Protein AF-A0A9X2K2L5-F1 (afdb_monomer_lite)

Radius of gyration: 30.01 Å; chains: 1; bounding box: 56×46×74 Å

Organism: NCBI:txid1188745

Secondary structure (DSSP, 8-state):
-PPPPPHHHHHHHHHHHHHHHHHTGGG---SSHHHHHHHHHHHIIIIITTT--BGGGTTB-HHHHHHHHHHHHHHHHHHHHHHHH--TTS--S---S------SSSSSSSSSS---

pLDDT: mean 75.88, std 19.99, range [36.41, 96.31]

Structure (mmCIF, N/CA/C/O backbone):
data_AF-A0A9X2K2L5-F1
#
_entry.id   AF-A0A9X2K2L5-F1
#
loop_
_atom_site.group_PDB
_atom_site.id
_atom_site.type_symbol
_atom_site.label_atom_id
_atom_site.label_alt_id
_atom_site.label_comp_id
_atom_site.label_asym_id
_atom_site.label_entity_id
_atom_site.label_seq_id
_atom_site.pdbx_PDB_ins_code
_atom_site.Cartn_x
_atom_site.Cartn_y
_atom_site.Cartn_z
_atom_site.occupancy
_atom_site.B_iso_or_equiv
_atom_site.auth_seq_id
_atom_site.auth_comp_id
_atom_site.auth_asym_id
_atom_site.auth_atom_id
_atom_site.pdbx_PDB_model_num
ATOM 1 N N . MET A 1 1 ? 10.404 -22.341 17.225 1.00 43.12 1 MET A N 1
ATOM 2 C CA . MET A 1 1 ? 11.281 -21.163 17.044 1.00 43.12 1 MET A CA 1
ATOM 3 C C . MET A 1 1 ? 11.468 -20.994 15.537 1.00 43.12 1 MET A C 1
ATOM 5 O O . MET A 1 1 ? 11.968 -21.919 14.912 1.00 43.12 1 MET A O 1
ATOM 9 N N . GLY A 1 2 ? 10.882 -19.957 14.927 1.00 58.00 2 GLY A N 1
ATOM 10 C CA . GLY A 1 2 ? 10.808 -19.807 13.462 1.00 58.00 2 GLY A CA 1
ATOM 11 C C . GLY A 1 2 ? 12.147 -19.399 12.839 1.00 58.00 2 GLY A C 1
ATOM 12 O O . GLY A 1 2 ? 12.949 -18.743 13.495 1.00 58.00 2 GLY A O 1
ATOM 13 N N . ARG A 1 3 ? 12.393 -19.808 11.587 1.00 64.25 3 ARG A N 1
ATOM 14 C CA . ARG A 1 3 ? 13.606 -19.480 10.819 1.00 64.25 3 ARG A CA 1
ATOM 15 C C . ARG A 1 3 ? 13.748 -17.952 10.727 1.00 64.25 3 ARG A C 1
ATOM 17 O O . ARG A 1 3 ? 12.800 -17.281 10.328 1.00 64.25 3 ARG A O 1
ATOM 24 N N . VAL A 1 4 ? 14.909 -17.425 11.117 1.00 72.69 4 VAL A N 1
ATOM 25 C CA . VAL A 1 4 ? 15.228 -15.992 11.028 1.00 72.69 4 VAL A CA 1
ATOM 26 C C . VAL A 1 4 ? 15.160 -15.590 9.553 1.00 72.69 4 VAL A C 1
ATOM 28 O O . VAL A 1 4 ? 15.827 -16.211 8.722 1.00 72.69 4 VAL A O 1
ATOM 31 N N . SER A 1 5 ? 14.299 -14.627 9.214 1.00 68.75 5 SER A N 1
ATOM 32 C CA . SER A 1 5 ? 14.218 -14.097 7.849 1.00 68.75 5 SER A CA 1
ATOM 33 C C . SER A 1 5 ? 15.495 -13.332 7.513 1.00 68.75 5 SER A C 1
ATOM 35 O O . SER A 1 5 ? 16.240 -12.924 8.408 1.00 68.75 5 SER A O 1
ATOM 37 N N . CYS A 1 6 ? 15.777 -13.121 6.227 1.00 78.88 6 CYS A N 1
ATOM 38 C CA . CYS A 1 6 ? 16.943 -12.322 5.875 1.00 78.88 6 CYS A CA 1
ATOM 39 C C . CYS A 1 6 ? 16.730 -10.856 6.303 1.00 78.88 6 CYS A C 1
ATOM 41 O O . CYS A 1 6 ? 15.594 -10.392 6.438 1.00 78.88 6 CYS A O 1
ATOM 43 N N . ALA A 1 7 ? 17.820 -10.115 6.529 1.00 78.69 7 ALA A N 1
ATOM 44 C CA . ALA A 1 7 ? 17.751 -8.718 6.973 1.00 78.69 7 ALA A CA 1
ATOM 45 C C . ALA A 1 7 ? 16.950 -7.828 6.002 1.00 78.69 7 ALA A C 1
ATOM 47 O O . ALA A 1 7 ? 16.317 -6.863 6.423 1.00 78.69 7 ALA A O 1
ATOM 48 N N . LEU A 1 8 ? 16.934 -8.191 4.715 1.00 76.75 8 LEU A N 1
ATOM 49 C CA . LEU A 1 8 ? 16.166 -7.501 3.683 1.00 76.75 8 LEU A CA 1
ATOM 50 C C . LEU A 1 8 ? 14.650 -7.649 3.888 1.00 76.75 8 LEU A C 1
ATOM 52 O O . LEU A 1 8 ? 13.930 -6.658 3.785 1.00 76.75 8 LEU A O 1
ATOM 56 N N . ASP A 1 9 ? 14.174 -8.847 4.244 1.00 84.38 9 ASP A N 1
ATOM 57 C CA . ASP A 1 9 ? 12.754 -9.085 4.539 1.00 84.38 9 ASP A CA 1
ATOM 58 C C . ASP A 1 9 ? 12.304 -8.280 5.765 1.00 84.38 9 ASP A C 1
ATOM 60 O O . ASP A 1 9 ? 11.214 -7.704 5.775 1.00 84.38 9 ASP A O 1
ATOM 64 N N . ASN A 1 10 ? 13.160 -8.203 6.793 1.00 85.94 10 ASN A N 1
ATOM 65 C CA . ASN A 1 10 ? 12.861 -7.429 7.997 1.00 85.94 10 ASN A CA 1
ATOM 66 C C . ASN A 1 10 ? 12.788 -5.930 7.689 1.00 85.94 10 ASN A C 1
ATOM 68 O O . ASN A 1 10 ? 11.807 -5.285 8.047 1.00 85.94 10 ASN A O 1
ATOM 72 N N . ALA A 1 11 ? 13.769 -5.392 6.956 1.00 87.12 11 ALA A N 1
ATOM 73 C CA . ALA A 1 11 ? 13.788 -3.981 6.578 1.00 87.12 11 ALA A CA 1
ATOM 74 C C . ALA A 1 11 ? 12.546 -3.583 5.756 1.00 87.12 11 ALA A C 1
ATOM 76 O O . ALA A 1 11 ? 11.950 -2.530 5.993 1.00 87.12 11 ALA A O 1
ATOM 77 N N . ALA A 1 12 ? 12.106 -4.441 4.828 1.00 85.12 12 ALA A N 1
ATOM 78 C CA . ALA A 1 12 ? 10.887 -4.215 4.052 1.00 85.12 12 ALA A CA 1
ATOM 79 C C . ALA A 1 12 ? 9.628 -4.202 4.942 1.00 85.12 12 ALA A C 1
ATOM 81 O O . ALA A 1 12 ? 8.783 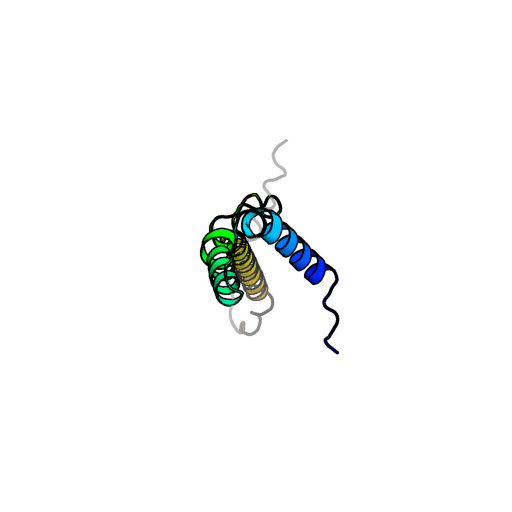-3.308 4.820 1.00 85.12 12 ALA A O 1
ATOM 82 N N . ALA A 1 13 ? 9.519 -5.148 5.880 1.00 88.44 13 ALA A N 1
ATOM 83 C CA . ALA A 1 13 ? 8.414 -5.202 6.834 1.00 88.44 13 ALA A CA 1
ATOM 84 C C . ALA A 1 13 ? 8.392 -3.988 7.785 1.00 88.44 13 ALA A C 1
ATOM 86 O O . ALA A 1 13 ? 7.325 -3.434 8.071 1.00 88.44 13 ALA A O 1
ATOM 87 N N . GLU A 1 14 ? 9.555 -3.534 8.251 1.00 91.62 14 GLU A N 1
ATOM 88 C CA . GLU A 1 14 ? 9.691 -2.358 9.116 1.00 91.62 14 GLU A CA 1
ATOM 89 C C . GLU A 1 14 ? 9.303 -1.061 8.396 1.00 91.62 14 GLU A C 1
ATOM 91 O O . GLU A 1 14 ? 8.576 -0.229 8.958 1.00 91.62 14 GLU A O 1
ATOM 96 N N . ALA A 1 15 ? 9.714 -0.911 7.134 1.00 89.69 15 ALA A N 1
ATOM 97 C CA . ALA A 1 15 ? 9.332 0.219 6.292 1.00 89.69 15 ALA A CA 1
ATOM 98 C C . ALA A 1 15 ? 7.811 0.264 6.058 1.00 89.69 15 ALA A C 1
ATOM 100 O O . ALA A 1 15 ? 7.181 1.323 6.190 1.00 89.69 15 ALA A O 1
ATOM 101 N N . PHE A 1 16 ? 7.198 -0.893 5.783 1.00 90.88 16 PHE A N 1
ATOM 102 C CA . PHE A 1 16 ? 5.746 -1.017 5.665 1.00 90.88 16 PHE A CA 1
ATOM 103 C C . PHE A 1 16 ? 5.031 -0.618 6.963 1.00 90.88 16 PHE A C 1
ATOM 105 O O . PHE A 1 16 ? 4.121 0.211 6.940 1.00 90.88 16 PHE A O 1
ATOM 112 N N . ASN A 1 17 ? 5.454 -1.157 8.109 1.00 93.06 17 ASN A N 1
ATOM 113 C CA . ASN A 1 17 ? 4.797 -0.891 9.389 1.00 93.06 17 ASN A CA 1
ATOM 114 C C . ASN A 1 17 ? 4.896 0.588 9.796 1.00 93.06 17 ASN A C 1
ATOM 116 O O . ASN A 1 17 ? 3.937 1.160 10.314 1.00 93.06 17 ASN A O 1
ATOM 120 N N . SER A 1 18 ? 6.042 1.219 9.535 1.00 94.12 18 SER A N 1
ATOM 121 C CA . SER A 1 18 ? 6.237 2.655 9.767 1.00 94.12 18 SER A CA 1
ATOM 122 C C . SER A 1 18 ? 5.264 3.486 8.929 1.00 94.12 18 SER A C 1
ATOM 124 O O . SER A 1 18 ? 4.581 4.367 9.450 1.00 94.12 18 SER A O 1
ATOM 126 N N . THR A 1 19 ? 5.122 3.134 7.651 1.00 93.19 19 THR A N 1
ATOM 127 C CA . THR A 1 19 ? 4.174 3.770 6.730 1.00 93.19 19 THR A CA 1
ATOM 128 C C . THR A 1 19 ? 2.725 3.617 7.196 1.00 93.19 19 THR A C 1
ATOM 130 O O . THR A 1 19 ? 2.006 4.607 7.326 1.00 93.19 19 THR A O 1
ATOM 133 N N . LEU A 1 20 ? 2.298 2.383 7.483 1.00 94.81 20 LEU A N 1
ATOM 134 C CA . LEU A 1 20 ? 0.939 2.068 7.927 1.00 94.81 20 LEU A CA 1
ATOM 135 C C . LEU A 1 20 ? 0.555 2.888 9.165 1.00 94.81 20 LEU A C 1
ATOM 137 O O . LEU A 1 20 ? -0.567 3.389 9.273 1.00 94.81 20 LEU A O 1
ATOM 141 N N . LYS A 1 21 ? 1.495 3.042 10.101 1.00 94.00 21 LYS A N 1
ATOM 142 C CA . LYS A 1 21 ? 1.268 3.813 11.321 1.00 94.00 21 LYS A CA 1
ATOM 143 C C . LYS A 1 21 ? 1.028 5.291 11.029 1.00 94.00 21 LYS A C 1
ATOM 145 O O . LYS A 1 21 ? 0.020 5.834 11.478 1.00 94.00 21 LYS A O 1
ATOM 150 N N . VAL A 1 22 ? 1.914 5.914 10.253 1.00 94.69 22 VAL A N 1
ATOM 151 C CA . VAL A 1 22 ? 1.872 7.352 9.942 1.00 94.69 22 VAL A CA 1
ATOM 152 C C . VAL A 1 22 ? 0.671 7.723 9.076 1.00 94.69 22 VAL A C 1
ATOM 154 O O . VAL A 1 22 ? -0.021 8.704 9.357 1.00 94.69 22 VAL A O 1
ATOM 157 N N . GLU A 1 23 ? 0.414 6.951 8.026 1.00 93.00 23 GLU A N 1
ATOM 158 C CA . GLU A 1 23 ? -0.605 7.297 7.035 1.00 93.00 23 GLU A CA 1
ATOM 159 C C . GLU A 1 23 ? -2.011 6.882 7.468 1.00 93.00 23 GLU A C 1
ATOM 161 O O . GLU A 1 23 ? -2.970 7.596 7.168 1.00 93.00 23 GLU A O 1
ATOM 166 N N . TYR A 1 24 ? -2.148 5.766 8.193 1.00 93.44 24 TYR A N 1
ATOM 167 C CA . TYR A 1 24 ? -3.453 5.206 8.531 1.00 93.44 24 TYR A CA 1
ATOM 168 C C . TYR A 1 24 ? -3.715 5.165 10.037 1.00 93.44 24 TYR A C 1
ATOM 170 O O . TYR A 1 24 ? -4.634 5.831 10.512 1.00 93.44 24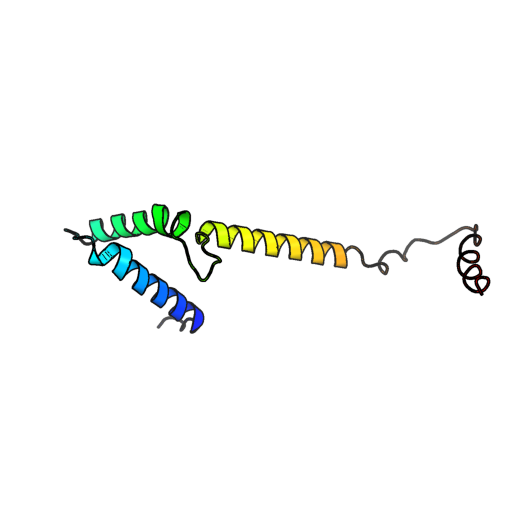 TYR A O 1
ATOM 178 N N . VAL A 1 25 ? -2.920 4.424 10.814 1.00 93.69 25 VAL A N 1
ATOM 179 C CA . VAL A 1 25 ? -3.258 4.116 12.219 1.00 93.69 25 VAL A CA 1
ATOM 180 C C . VAL A 1 25 ? -3.336 5.370 13.087 1.00 93.69 25 VAL A C 1
ATOM 182 O O . VAL A 1 25 ? -4.269 5.499 13.869 1.00 93.69 25 VAL A O 1
ATOM 185 N N . HIS A 1 26 ? -2.411 6.321 12.944 1.00 94.12 26 HIS A N 1
ATOM 186 C CA . HIS A 1 26 ? -2.422 7.550 13.745 1.00 94.12 26 HIS A CA 1
ATOM 187 C C . HIS A 1 26 ? -3.577 8.498 13.400 1.00 94.12 26 HIS A C 1
ATOM 189 O O . HIS A 1 26 ? -3.934 9.347 14.212 1.00 94.12 26 HIS A O 1
ATOM 195 N N . ARG A 1 27 ? -4.185 8.343 12.219 1.00 93.44 27 ARG A N 1
ATOM 196 C CA . ARG A 1 27 ? -5.289 9.189 11.745 1.00 93.44 27 ARG A CA 1
ATOM 197 C C . ARG A 1 27 ? -6.670 8.596 12.026 1.00 93.44 27 ARG A C 1
ATOM 199 O O . ARG A 1 27 ? -7.669 9.280 11.830 1.00 93.44 27 ARG A O 1
ATOM 206 N N . HIS A 1 28 ? -6.743 7.347 12.488 1.00 92.38 28 HIS A N 1
ATOM 207 C CA . HIS A 1 28 ? -7.999 6.625 12.680 1.00 92.38 28 HIS A CA 1
ATOM 208 C C . HIS A 1 28 ? -8.144 6.126 14.117 1.00 92.38 28 HIS A C 1
ATOM 210 O O . HIS A 1 28 ? -7.211 5.601 14.719 1.00 92.38 28 HIS A O 1
ATOM 216 N N . ARG A 1 29 ? -9.356 6.239 14.666 1.00 93.19 29 ARG A N 1
ATOM 217 C CA . ARG A 1 29 ? -9.723 5.604 15.937 1.00 93.19 29 ARG A CA 1
ATOM 218 C C . ARG A 1 29 ? -10.547 4.355 15.650 1.00 93.19 29 ARG A C 1
ATOM 220 O O . ARG A 1 29 ? -11.491 4.404 14.866 1.00 93.19 29 ARG A O 1
ATOM 227 N N . PHE A 1 30 ? -10.200 3.253 16.305 1.00 93.50 30 PHE A N 1
ATOM 228 C CA . PHE A 1 30 ? -10.905 1.978 16.178 1.00 93.50 30 PHE A CA 1
ATOM 229 C C . PHE A 1 30 ? -11.621 1.652 17.481 1.00 93.50 30 PHE A C 1
ATOM 231 O O . PHE A 1 30 ? -11.050 1.822 18.559 1.00 93.50 30 PHE A O 1
ATOM 238 N N . ARG A 1 31 ? -12.858 1.158 17.393 1.00 92.75 31 ARG A N 1
ATOM 239 C CA . ARG A 1 31 ? -13.630 0.760 18.577 1.00 92.75 31 ARG A CA 1
ATOM 240 C C . ARG A 1 31 ? -13.322 -0.672 18.998 1.00 92.75 31 ARG A C 1
ATOM 242 O O . ARG A 1 31 ? -13.362 -0.991 20.180 1.00 92.75 31 ARG A O 1
ATOM 249 N N . THR A 1 32 ? -13.001 -1.537 18.036 1.00 96.31 32 THR A N 1
ATOM 250 C CA . THR A 1 32 ? -12.659 -2.943 18.285 1.00 96.31 32 THR A CA 1
ATOM 251 C C . THR A 1 32 ? -11.457 -3.388 17.455 1.00 96.31 32 THR A C 1
ATOM 253 O O . THR A 1 32 ? -11.161 -2.831 16.397 1.00 96.31 32 THR A O 1
ATOM 256 N N . ARG A 1 33 ? -10.776 -4.451 17.902 1.00 94.25 33 ARG A N 1
ATOM 257 C CA . ARG A 1 33 ? -9.669 -5.059 17.140 1.00 94.25 33 ARG A CA 1
ATOM 258 C C . ARG A 1 33 ? -10.143 -5.675 15.820 1.00 94.25 33 ARG A C 1
ATOM 260 O O . ARG A 1 33 ? -9.393 -5.653 14.851 1.00 94.25 33 ARG A O 1
ATOM 267 N N . ALA A 1 34 ? -11.364 -6.212 15.772 1.00 95.69 34 ALA A N 1
ATOM 268 C CA . ALA A 1 34 ? -11.939 -6.772 14.548 1.00 95.69 34 ALA A CA 1
ATOM 269 C C . ALA A 1 34 ? -12.156 -5.685 13.484 1.00 95.69 34 ALA A C 1
ATOM 271 O O . ALA A 1 34 ? -11.751 -5.858 12.338 1.00 95.69 34 ALA A O 1
ATOM 272 N N . GLU A 1 35 ? -12.697 -4.535 13.892 1.00 94.38 35 GLU A N 1
ATOM 273 C CA . GLU A 1 35 ? -12.857 -3.370 13.020 1.00 94.38 35 GLU A CA 1
ATOM 274 C C . GLU A 1 35 ? -11.507 -2.872 12.491 1.00 94.38 35 GLU A C 1
ATOM 276 O O . GLU A 1 35 ? -11.367 -2.644 11.292 1.00 94.38 35 GLU A O 1
ATOM 281 N N . ALA A 1 36 ? -10.501 -2.752 13.365 1.00 94.38 36 ALA A N 1
ATOM 282 C CA . ALA A 1 36 ? -9.160 -2.337 12.962 1.00 94.38 36 ALA A CA 1
ATOM 283 C C . ALA A 1 36 ? -8.564 -3.277 11.906 1.00 94.38 36 ALA A C 1
ATOM 285 O O . ALA A 1 36 ? -8.027 -2.811 10.906 1.00 94.38 36 ALA A O 1
ATOM 286 N N . ARG A 1 37 ? -8.698 -4.598 12.090 1.00 95.19 37 ARG A N 1
ATOM 287 C CA . ARG A 1 37 ? -8.204 -5.595 11.127 1.00 95.19 37 ARG A CA 1
ATOM 288 C C . ARG A 1 37 ? -8.869 -5.448 9.764 1.00 95.19 37 ARG A C 1
ATOM 290 O O . ARG A 1 37 ? -8.158 -5.457 8.766 1.00 95.19 37 ARG A O 1
ATOM 297 N N . LEU A 1 38 ? -10.194 -5.298 9.729 1.00 96.00 38 LEU A N 1
ATOM 298 C CA . LEU A 1 38 ? -10.933 -5.124 8.479 1.00 96.00 38 LEU A CA 1
ATOM 299 C C . LEU A 1 38 ? -10.494 -3.841 7.768 1.00 96.00 38 LEU A C 1
ATOM 301 O O . LEU A 1 38 ? -10.080 -3.887 6.619 1.00 96.00 38 LEU A O 1
ATOM 305 N N . LYS A 1 39 ? -10.499 -2.715 8.486 1.00 95.44 39 LYS A N 1
ATOM 306 C CA . LYS A 1 39 ? -10.128 -1.402 7.948 1.00 95.44 39 LYS A CA 1
ATOM 307 C C . LYS A 1 39 ? -8.693 -1.352 7.427 1.00 95.44 39 LYS A C 1
ATOM 309 O O . LYS A 1 39 ? -8.455 -0.824 6.346 1.00 95.44 39 LYS A O 1
ATOM 314 N N . ILE A 1 40 ? -7.747 -1.931 8.165 1.00 95.44 40 ILE A N 1
ATOM 315 C CA . ILE A 1 40 ? -6.349 -2.025 7.730 1.00 95.44 40 ILE A CA 1
ATOM 316 C C . ILE A 1 40 ? -6.231 -2.923 6.496 1.00 95.44 40 ILE A C 1
ATOM 318 O O . ILE A 1 40 ? -5.548 -2.546 5.551 1.00 95.44 40 ILE A O 1
ATOM 322 N N . ALA A 1 41 ? -6.904 -4.078 6.465 1.00 95.38 41 ALA A N 1
ATOM 323 C CA . ALA A 1 41 ? -6.877 -4.964 5.300 1.00 95.38 41 ALA A CA 1
ATOM 324 C C . ALA A 1 41 ? -7.445 -4.278 4.048 1.00 95.38 41 ALA A C 1
ATOM 326 O O . ALA A 1 41 ? -6.824 -4.336 2.989 1.00 95.38 41 ALA A O 1
ATOM 327 N N . THR A 1 42 ? -8.567 -3.568 4.187 1.00 95.25 42 THR A N 1
ATOM 328 C CA . THR A 1 42 ? -9.148 -2.747 3.117 1.00 95.25 42 THR A CA 1
ATOM 329 C C . THR A 1 42 ? -8.176 -1.662 2.667 1.00 95.25 42 THR A C 1
ATOM 331 O O . THR A 1 42 ? -7.938 -1.519 1.477 1.00 95.25 42 THR A O 1
ATOM 334 N N . TRP A 1 43 ? -7.540 -0.941 3.595 1.00 95.38 43 TRP A N 1
ATOM 335 C CA . TRP A 1 43 ? -6.549 0.078 3.240 1.00 95.38 43 TRP A CA 1
ATOM 336 C C . TRP A 1 43 ? -5.352 -0.507 2.474 1.00 95.38 43 TRP A C 1
ATOM 338 O O . TRP A 1 43 ? -4.875 0.101 1.517 1.00 95.38 43 TRP A O 1
ATOM 348 N N . ILE A 1 44 ? -4.888 -1.704 2.845 1.00 95.12 44 ILE A N 1
ATOM 349 C CA . ILE A 1 44 ? -3.802 -2.385 2.130 1.00 95.12 44 ILE A CA 1
ATOM 350 C C . ILE A 1 44 ? -4.234 -2.741 0.700 1.00 95.12 44 ILE A C 1
ATOM 352 O O . ILE A 1 44 ? -3.513 -2.445 -0.254 1.00 95.12 44 ILE A O 1
ATOM 356 N N . ALA A 1 45 ? -5.402 -3.370 0.552 1.00 93.56 45 ALA A N 1
ATOM 357 C CA . ALA A 1 45 ? -5.893 -3.853 -0.734 1.00 93.56 45 ALA A CA 1
ATOM 358 C C . ALA A 1 45 ? -6.279 -2.710 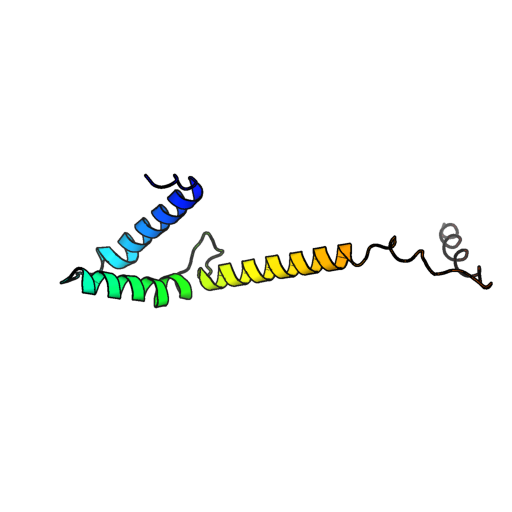-1.683 1.00 93.56 45 ALA A C 1
ATOM 360 O O . ALA A 1 45 ? -5.823 -2.691 -2.824 1.00 93.56 45 ALA A O 1
ATOM 361 N N . ASP A 1 46 ? -7.062 -1.747 -1.199 1.00 93.69 46 ASP A N 1
ATOM 362 C CA . ASP A 1 46 ? -7.700 -0.736 -2.045 1.00 93.69 46 ASP A CA 1
ATOM 363 C C . ASP A 1 46 ? -6.855 0.520 -2.239 1.00 93.69 46 ASP A C 1
ATOM 365 O O . ASP A 1 46 ? -7.070 1.235 -3.216 1.00 93.69 46 ASP A O 1
ATOM 369 N N . PHE A 1 47 ? -5.908 0.810 -1.338 1.00 91.69 47 PHE A N 1
ATOM 370 C CA . PHE A 1 47 ? -5.095 2.028 -1.404 1.00 91.69 47 PHE A CA 1
ATOM 371 C C . PHE A 1 47 ? -3.596 1.747 -1.512 1.00 91.69 47 PHE A C 1
ATOM 373 O O . PHE A 1 47 ? -2.953 2.225 -2.449 1.00 91.69 47 PHE A O 1
ATOM 380 N N . TYR A 1 48 ? -3.024 0.978 -0.579 1.00 92.94 48 TYR A N 1
ATOM 381 C CA . TYR A 1 48 ? -1.574 0.769 -0.526 1.00 92.94 48 TYR A CA 1
ATOM 382 C C . TYR A 1 48 ? -1.050 0.070 -1.786 1.00 92.94 48 TYR A C 1
ATOM 384 O O . TYR A 1 48 ? -0.136 0.572 -2.430 1.00 92.94 48 TYR A O 1
ATOM 392 N N . ASN A 1 49 ? -1.657 -1.052 -2.177 1.00 91.69 49 ASN A N 1
ATOM 393 C CA . ASN A 1 49 ? -1.180 -1.833 -3.320 1.00 91.69 49 ASN A CA 1
ATOM 394 C C . ASN A 1 49 ? -1.499 -1.189 -4.678 1.00 91.69 49 ASN A C 1
ATOM 396 O O . ASN A 1 49 ? -0.763 -1.409 -5.640 1.00 91.69 49 ASN A O 1
ATOM 400 N N . THR A 1 50 ? -2.584 -0.416 -4.771 1.00 90.06 50 THR A N 1
ATOM 401 C CA . THR A 1 50 ? -3.151 0.072 -6.043 1.00 90.06 50 THR A CA 1
ATOM 402 C C . THR A 1 50 ? -2.761 1.505 -6.383 1.00 90.06 50 THR A C 1
ATOM 404 O O . THR A 1 50 ? -2.574 1.814 -7.556 1.00 90.06 50 THR A O 1
ATOM 407 N N . THR A 1 51 ? -2.655 2.383 -5.381 1.00 88.25 51 THR A N 1
ATOM 408 C CA . THR A 1 51 ? -2.654 3.841 -5.592 1.00 88.25 51 THR A CA 1
ATOM 409 C C . THR A 1 51 ? -1.471 4.529 -4.924 1.00 88.25 51 THR A C 1
ATOM 411 O O . THR A 1 51 ? -0.983 5.541 -5.427 1.00 88.25 51 THR A O 1
ATOM 414 N N . ARG A 1 52 ? -0.987 4.007 -3.791 1.00 89.75 52 ARG A N 1
ATOM 415 C CA . ARG A 1 52 ? 0.104 4.637 -3.047 1.00 89.75 52 ARG A CA 1
ATOM 416 C C . ARG A 1 52 ? 1.375 4.684 -3.891 1.00 89.75 52 ARG A C 1
ATOM 418 O O . ARG A 1 52 ? 1.832 3.665 -4.391 1.00 89.75 52 ARG A O 1
ATOM 425 N N . ARG A 1 53 ? 1.973 5.868 -4.012 1.00 88.62 53 ARG A N 1
ATOM 426 C CA . ARG A 1 53 ? 3.225 6.071 -4.750 1.00 88.62 53 ARG A CA 1
ATOM 427 C C . ARG A 1 53 ? 4.420 5.806 -3.844 1.00 88.62 53 ARG A C 1
ATOM 429 O O . ARG A 1 53 ? 4.423 6.192 -2.675 1.00 88.62 53 ARG A O 1
ATOM 436 N N . HIS A 1 54 ? 5.427 5.134 -4.386 1.00 85.81 54 HIS A N 1
ATOM 437 C CA . HIS A 1 54 ? 6.658 4.807 -3.679 1.00 85.81 54 HIS A CA 1
ATOM 438 C C . HIS A 1 54 ? 7.843 5.403 -4.429 1.00 85.81 54 HIS A C 1
ATOM 440 O O . HIS A 1 54 ? 8.111 5.000 -5.556 1.00 85.81 54 HIS A O 1
ATOM 446 N N . SER A 1 55 ? 8.590 6.309 -3.796 1.00 84.19 55 SER A N 1
ATOM 447 C CA . SER A 1 55 ? 9.795 6.903 -4.397 1.00 84.19 55 SER A CA 1
ATOM 448 C C . SER A 1 55 ? 10.850 5.855 -4.767 1.00 84.19 55 SER A C 1
ATOM 450 O O . SER A 1 55 ? 11.547 6.005 -5.761 1.00 84.19 55 SER A O 1
ATOM 452 N N . ALA A 1 56 ? 10.924 4.754 -4.012 1.00 81.69 56 ALA A N 1
ATOM 453 C CA . ALA A 1 56 ? 11.793 3.617 -4.317 1.00 81.69 56 ALA A CA 1
ATOM 454 C C . ALA A 1 56 ? 11.379 2.827 -5.579 1.00 81.69 56 ALA A C 1
ATOM 456 O O . ALA A 1 56 ? 12.195 2.084 -6.115 1.00 81.69 56 ALA A O 1
ATOM 457 N N . ASN A 1 57 ? 10.138 2.987 -6.050 1.00 84.12 57 ASN A N 1
ATOM 458 C CA . ASN A 1 57 ? 9.574 2.275 -7.200 1.00 84.12 57 ASN A CA 1
ATOM 459 C C . ASN A 1 57 ? 9.278 3.233 -8.367 1.00 84.12 57 ASN A C 1
ATOM 461 O O . ASN A 1 57 ? 8.288 3.043 -9.072 1.00 84.12 57 ASN A O 1
ATOM 465 N N . ASP A 1 58 ? 10.067 4.297 -8.532 1.00 86.00 58 ASP A N 1
ATOM 466 C CA . ASP A 1 58 ? 9.837 5.331 -9.553 1.00 86.00 58 ASP A CA 1
ATOM 467 C C . ASP A 1 58 ? 8.439 5.970 -9.454 1.00 86.00 58 ASP A C 1
ATOM 469 O O . ASP A 1 58 ? 7.769 6.229 -10.455 1.00 86.00 58 ASP A O 1
ATOM 473 N N . ASP A 1 59 ? 7.965 6.190 -8.222 1.00 87.62 59 ASP A N 1
ATOM 474 C CA . ASP A 1 59 ? 6.650 6.768 -7.933 1.00 87.62 59 ASP A CA 1
ATOM 475 C C . ASP A 1 59 ? 5.453 5.914 -8.403 1.00 87.62 59 ASP A C 1
ATOM 477 O O . ASP A 1 59 ? 4.317 6.403 -8.469 1.00 87.62 59 ASP A O 1
ATOM 481 N N . LEU A 1 60 ? 5.682 4.628 -8.690 1.00 88.25 60 LEU A N 1
ATOM 482 C CA . LEU A 1 60 ? 4.645 3.682 -9.090 1.00 88.25 60 LEU A CA 1
ATOM 483 C C . LEU A 1 60 ? 4.010 2.968 -7.886 1.00 88.25 60 LEU A C 1
ATOM 485 O O . LEU A 1 60 ? 4.687 2.704 -6.883 1.00 88.25 60 LEU A O 1
ATOM 489 N N . PRO A 1 61 ? 2.727 2.580 -8.000 1.00 89.31 61 PRO A N 1
ATOM 490 C CA . PRO A 1 61 ? 2.103 1.664 -7.059 1.00 89.31 61 PRO A CA 1
ATOM 491 C C . PRO A 1 61 ? 2.770 0.283 -7.056 1.00 89.31 61 PRO A C 1
ATOM 493 O O . PRO A 1 61 ? 3.198 -0.180 -8.123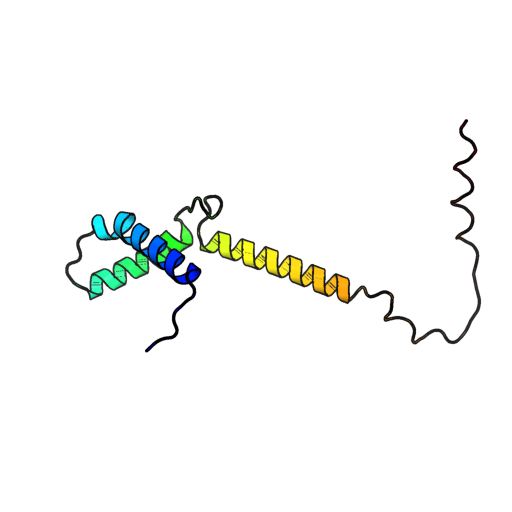 1.00 89.31 61 PRO A O 1
ATOM 496 N N . PRO A 1 62 ? 2.809 -0.414 -5.902 1.00 88.62 62 PRO A N 1
ATOM 497 C CA . PRO A 1 62 ? 3.427 -1.733 -5.777 1.00 88.62 62 PRO A CA 1
ATOM 498 C C . PRO A 1 62 ? 2.954 -2.736 -6.834 1.00 88.62 62 PRO A C 1
ATOM 500 O O . PRO A 1 62 ? 3.784 -3.365 -7.485 1.00 88.62 62 PRO A O 1
ATOM 503 N N . ILE A 1 63 ? 1.643 -2.816 -7.097 1.00 91.25 63 ILE A N 1
ATOM 504 C CA . ILE A 1 63 ? 1.090 -3.764 -8.078 1.00 91.25 63 ILE A CA 1
ATOM 505 C C . ILE A 1 63 ? 1.594 -3.507 -9.505 1.00 91.25 63 ILE A C 1
ATOM 507 O O . ILE A 1 63 ? 1.857 -4.435 -10.270 1.00 91.25 63 ILE A O 1
ATOM 511 N N . THR A 1 64 ? 1.750 -2.235 -9.873 1.00 88.31 64 THR A N 1
ATOM 512 C CA . THR A 1 64 ? 2.224 -1.835 -11.199 1.00 88.31 64 THR A CA 1
ATOM 513 C C . THR A 1 64 ? 3.712 -2.123 -11.333 1.00 88.31 64 THR A C 1
ATOM 515 O O . THR A 1 64 ? 4.147 -2.648 -12.357 1.00 88.31 64 THR A O 1
ATOM 518 N N . PHE A 1 65 ? 4.485 -1.834 -10.284 1.00 90.00 65 PHE A N 1
ATOM 519 C CA . PHE A 1 65 ? 5.906 -2.150 -10.237 1.00 90.00 65 PHE A CA 1
ATOM 520 C C . PHE A 1 65 ? 6.156 -3.660 -10.353 1.00 90.00 65 PHE A C 1
ATOM 522 O O . PHE A 1 65 ? 6.952 -4.089 -11.190 1.00 90.00 65 PHE A O 1
ATOM 529 N N . GLU A 1 66 ? 5.438 -4.479 -9.581 1.00 89.19 66 GLU A N 1
ATOM 530 C CA . GLU A 1 66 ? 5.541 -5.940 -9.650 1.00 89.19 66 GLU A CA 1
ATOM 531 C C . GLU A 1 66 ? 5.185 -6.472 -11.040 1.00 89.19 66 GLU A C 1
ATOM 533 O O . GLU A 1 66 ? 5.913 -7.306 -11.583 1.00 89.19 66 GLU A O 1
ATOM 538 N N . ARG A 1 67 ? 4.123 -5.945 -11.664 1.00 90.75 67 ARG A N 1
ATOM 539 C CA . ARG A 1 67 ? 3.756 -6.306 -13.039 1.00 90.75 67 ARG A CA 1
ATOM 540 C C . ARG A 1 67 ? 4.880 -5.993 -14.026 1.00 90.75 67 ARG A C 1
ATOM 542 O O . ARG A 1 67 ? 5.288 -6.889 -14.762 1.00 90.75 67 ARG A O 1
ATOM 549 N N . HIS A 1 68 ? 5.446 -4.785 -13.981 1.00 90.31 68 HIS A N 1
ATOM 550 C CA . HIS A 1 68 ? 6.578 -4.415 -14.837 1.00 90.31 68 HIS A CA 1
ATOM 551 C C . HIS A 1 68 ? 7.802 -5.315 -14.604 1.00 90.31 68 HIS A C 1
ATOM 553 O O . HIS A 1 68 ? 8.511 -5.671 -15.546 1.00 90.31 68 HIS A O 1
ATOM 559 N N . MET A 1 69 ? 8.068 -5.706 -13.356 1.00 89.69 69 MET A N 1
ATOM 560 C CA . MET A 1 69 ? 9.169 -6.612 -13.019 1.00 89.69 69 MET A CA 1
ATOM 561 C C . MET A 1 69 ? 8.943 -8.021 -13.573 1.00 89.69 69 MET A C 1
ATOM 563 O O . MET A 1 69 ? 9.871 -8.629 -14.116 1.00 89.69 69 MET A O 1
ATOM 567 N N . ILE A 1 70 ? 7.714 -8.535 -13.480 1.00 90.69 70 ILE A N 1
ATOM 568 C CA . ILE A 1 70 ? 7.329 -9.830 -14.048 1.00 90.69 70 ILE A CA 1
ATOM 569 C C . ILE A 1 70 ? 7.474 -9.803 -15.570 1.00 90.69 70 ILE A C 1
ATOM 571 O O . ILE A 1 70 ? 8.101 -10.703 -16.127 1.00 90.69 70 ILE A O 1
ATOM 575 N N . GLU A 1 71 ? 6.974 -8.762 -16.234 1.00 89.12 71 GLU A N 1
ATOM 576 C CA . GLU A 1 71 ? 7.082 -8.584 -17.687 1.00 89.12 71 GLU A CA 1
ATOM 577 C C . GLU A 1 71 ? 8.546 -8.539 -18.141 1.00 89.12 71 GLU A C 1
ATOM 579 O O . GLU A 1 71 ? 8.943 -9.291 -19.033 1.00 89.12 71 GLU A O 1
ATOM 584 N N . LYS A 1 72 ? 9.392 -7.741 -17.472 1.00 86.94 72 LYS A N 1
ATOM 585 C CA . LYS A 1 72 ? 10.840 -7.689 -17.745 1.00 86.94 72 LYS A CA 1
ATOM 586 C C . LYS A 1 72 ? 11.501 -9.056 -17.569 1.00 86.94 72 LYS A C 1
ATOM 588 O O . LYS A 1 72 ? 12.312 -9.467 -18.398 1.00 86.94 72 LYS A O 1
ATOM 593 N N . ARG A 1 73 ? 11.154 -9.789 -16.507 1.00 87.19 73 ARG A N 1
ATOM 594 C CA . ARG A 1 73 ? 11.706 -11.125 -16.240 1.00 87.19 73 ARG A CA 1
ATOM 595 C C . ARG A 1 73 ? 11.260 -12.147 -17.285 1.00 87.19 73 ARG A C 1
ATOM 597 O O . ARG A 1 73 ? 12.069 -12.978 -17.697 1.00 87.19 73 ARG A O 1
ATOM 604 N N . GLN A 1 74 ? 10.006 -12.081 -17.726 1.00 84.25 74 GLN A N 1
ATOM 605 C CA . GLN A 1 74 ? 9.475 -12.928 -18.793 1.00 84.25 74 GLN A CA 1
ATOM 606 C C . GLN A 1 74 ? 10.155 -12.626 -20.127 1.00 84.25 74 GLN A C 1
ATOM 608 O O . GLN A 1 74 ? 10.630 -13.559 -20.770 1.00 84.25 74 GLN A O 1
ATOM 613 N N . ALA A 1 75 ? 10.294 -11.352 -20.499 1.00 81.75 75 ALA A N 1
ATOM 614 C CA . ALA A 1 75 ? 11.004 -10.941 -21.708 1.00 81.75 75 ALA A CA 1
ATOM 615 C C . ALA A 1 75 ? 12.449 -11.460 -21.710 1.00 81.75 75 ALA A C 1
ATOM 617 O O . ALA A 1 75 ? 12.869 -12.113 -22.662 1.00 81.75 75 ALA A O 1
ATOM 618 N N . SER A 1 76 ? 13.183 -11.282 -20.609 1.00 82.50 76 SER A N 1
ATOM 619 C CA . SER A 1 76 ? 14.538 -11.827 -20.459 1.00 82.50 76 SER A CA 1
ATOM 620 C C . SER A 1 76 ? 14.571 -13.356 -20.526 1.00 82.50 76 SER A C 1
ATOM 622 O O . SER A 1 76 ? 15.474 -13.924 -21.134 1.00 82.50 76 SER A O 1
ATOM 624 N N . SER A 1 77 ? 13.584 -14.048 -19.947 1.00 83.94 77 SER A N 1
ATOM 625 C CA . SER A 1 77 ? 13.491 -15.509 -20.041 1.00 83.94 77 SER A CA 1
ATOM 626 C C . SER A 1 77 ? 13.236 -15.979 -21.472 1.00 83.94 77 SER A C 1
ATOM 628 O O . SER A 1 77 ? 13.866 -16.942 -21.906 1.00 83.94 77 SER A O 1
ATOM 630 N N . VAL A 1 78 ? 12.350 -15.303 -22.209 1.00 78.94 78 VAL A N 1
ATOM 631 C CA . VAL A 1 78 ? 12.094 -15.583 -23.625 1.00 78.94 78 VAL A CA 1
ATOM 632 C C . VAL A 1 78 ? 13.366 -15.361 -24.430 1.00 78.94 78 VAL A C 1
ATOM 634 O O . VAL A 1 78 ? 13.762 -16.266 -25.154 1.00 78.94 78 VAL A O 1
ATOM 637 N N . LEU A 1 79 ? 14.056 -14.234 -24.225 1.00 74.38 79 LEU A N 1
ATOM 638 C CA . LEU A 1 79 ? 15.320 -13.925 -24.896 1.00 74.38 79 LEU A CA 1
ATOM 639 C C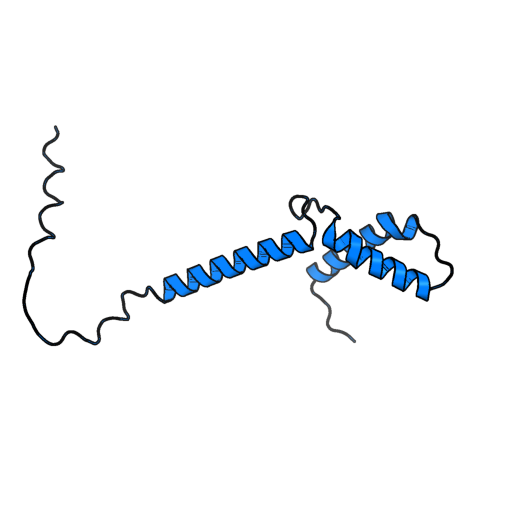 . LEU A 1 79 ? 16.382 -15.002 -24.646 1.00 74.38 79 LEU A C 1
ATOM 641 O O . LEU A 1 79 ? 16.975 -15.509 -25.599 1.00 74.38 79 LEU A O 1
ATOM 645 N N . LEU A 1 80 ? 16.576 -15.412 -23.389 1.00 73.06 80 LEU A N 1
ATOM 646 C CA . LEU A 1 80 ? 17.512 -16.482 -23.031 1.00 73.06 80 LEU A CA 1
ATOM 647 C C . LEU A 1 80 ? 17.125 -17.820 -23.677 1.00 73.06 80 LEU A C 1
ATOM 649 O O . LEU A 1 80 ? 17.985 -18.511 -24.217 1.00 73.06 80 LEU A O 1
ATOM 653 N N . ARG A 1 81 ? 15.835 -18.179 -23.682 1.00 74.00 81 ARG A N 1
ATOM 654 C CA . ARG A 1 81 ? 15.344 -19.404 -24.335 1.00 74.00 81 ARG A CA 1
ATOM 655 C C . ARG A 1 81 ? 15.551 -19.366 -25.846 1.00 74.00 81 ARG A C 1
ATOM 657 O O . ARG A 1 81 ? 16.025 -20.348 -26.405 1.00 74.00 81 ARG A O 1
ATOM 664 N N . THR A 1 82 ? 15.235 -18.252 -26.505 1.00 71.81 82 THR A N 1
ATOM 665 C CA . THR A 1 82 ? 15.451 -18.095 -27.949 1.00 71.81 82 THR A CA 1
ATOM 666 C C . THR A 1 82 ? 16.928 -18.110 -28.311 1.00 71.81 82 THR A C 1
ATOM 668 O O . THR A 1 82 ? 17.280 -18.722 -29.310 1.00 71.81 82 THR A O 1
ATOM 671 N N . ALA A 1 83 ? 17.800 -17.512 -27.494 1.00 71.56 83 ALA A N 1
ATOM 672 C CA . ALA A 1 83 ? 19.244 -17.536 -27.715 1.00 71.56 83 ALA A CA 1
ATOM 673 C C . ALA A 1 83 ? 19.830 -18.952 -27.573 1.00 71.56 83 ALA A C 1
ATOM 675 O O . ALA A 1 83 ? 20.691 -19.334 -28.355 1.00 71.56 83 ALA A O 1
ATOM 676 N N . VAL A 1 84 ? 19.332 -19.756 -26.626 1.00 65.75 84 VAL A N 1
ATOM 677 C CA . VAL A 1 84 ? 19.717 -21.174 -26.490 1.00 65.75 84 VAL A CA 1
ATOM 678 C C . VAL A 1 84 ? 19.137 -22.036 -27.619 1.00 65.75 84 VAL A C 1
ATOM 680 O O . VAL A 1 84 ? 19.804 -22.955 -28.088 1.00 65.75 84 VAL A O 1
ATOM 683 N N . ALA A 1 85 ? 17.918 -21.744 -28.083 1.00 63.28 85 ALA A N 1
ATOM 684 C CA . ALA A 1 85 ? 17.311 -22.426 -29.229 1.00 63.28 85 ALA A CA 1
ATOM 685 C C . ALA A 1 85 ? 18.034 -22.096 -30.550 1.00 63.28 85 ALA A C 1
ATOM 687 O O . ALA A 1 85 ? 18.174 -22.964 -31.407 1.00 63.28 85 ALA A O 1
ATOM 688 N N . TRP A 1 86 ? 18.568 -20.878 -30.684 1.00 55.47 86 TRP A N 1
ATOM 689 C CA . TRP A 1 86 ? 19.538 -20.481 -31.710 1.00 55.47 86 TRP A CA 1
ATOM 690 C C . TRP A 1 86 ? 20.954 -20.966 -31.350 1.00 55.47 86 TRP A C 1
ATOM 692 O O . TRP A 1 86 ? 21.912 -20.199 -31.344 1.00 55.47 86 TRP A O 1
ATOM 702 N N . ASN A 1 87 ? 21.115 -22.259 -31.061 1.00 58.09 87 ASN A N 1
ATOM 703 C CA . ASN A 1 87 ? 22.439 -22.869 -31.056 1.00 58.09 87 ASN A CA 1
ATOM 704 C C . ASN A 1 87 ? 22.765 -23.335 -32.489 1.00 58.09 87 ASN A C 1
ATOM 706 O O . ASN A 1 87 ? 22.242 -24.370 -32.912 1.00 58.09 87 ASN A O 1
ATOM 710 N N . PRO A 1 88 ? 23.647 -22.649 -33.244 1.00 59.12 88 PRO A N 1
ATOM 711 C CA . PRO A 1 88 ? 24.017 -23.048 -34.608 1.00 59.12 88 PRO A CA 1
ATOM 712 C C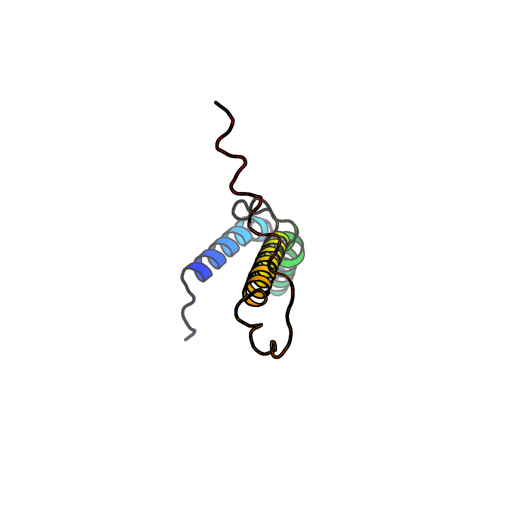 . PRO A 1 88 ? 24.753 -24.401 -34.670 1.00 59.12 88 PRO A C 1
ATOM 714 O O . PRO A 1 88 ? 25.120 -24.858 -35.748 1.00 59.12 88 PRO A O 1
ATOM 717 N N . PHE A 1 89 ? 24.980 -25.046 -33.522 1.00 56.47 89 PHE A N 1
ATOM 718 C CA . PHE A 1 89 ? 25.672 -26.323 -33.393 1.00 56.47 89 PHE A CA 1
ATOM 719 C C . PHE A 1 89 ? 24.743 -27.552 -33.342 1.00 56.47 89 PHE A C 1
ATOM 721 O O . PHE A 1 89 ? 25.240 -28.676 -33.367 1.00 56.47 89 PHE A O 1
ATOM 728 N N . HIS A 1 90 ? 23.412 -27.382 -33.279 1.00 52.16 90 HIS A N 1
ATOM 729 C CA . HIS A 1 90 ? 22.473 -28.519 -33.218 1.00 52.16 90 HIS A CA 1
ATOM 730 C C . HIS A 1 90 ? 21.955 -29.026 -34.572 1.00 52.16 90 HIS A C 1
ATOM 732 O O . HIS A 1 90 ? 21.250 -30.032 -34.591 1.00 52.16 90 HIS A O 1
ATOM 738 N N . ASP A 1 91 ? 22.368 -28.433 -35.696 1.00 52.00 91 ASP A N 1
ATOM 739 C CA . ASP A 1 91 ? 21.969 -28.880 -37.039 1.00 52.00 91 ASP A CA 1
ATOM 740 C C . ASP A 1 91 ? 23.152 -29.457 -37.842 1.00 52.00 91 ASP A C 1
ATOM 742 O O . ASP A 1 91 ? 23.570 -28.941 -38.875 1.00 52.00 91 ASP A O 1
ATOM 746 N N . PHE A 1 92 ? 23.758 -30.530 -37.318 1.00 46.38 92 PHE A N 1
ATOM 747 C CA . PHE A 1 92 ? 24.781 -31.324 -38.022 1.00 46.38 92 PHE A CA 1
ATOM 748 C C . PHE A 1 92 ? 24.506 -32.836 -37.939 1.00 46.38 92 PHE A C 1
ATOM 750 O O . PHE A 1 92 ? 25.414 -33.658 -37.828 1.00 46.38 92 PHE A O 1
ATOM 757 N N . ARG A 1 93 ? 23.234 -33.242 -38.015 1.00 48.81 93 ARG A N 1
ATOM 758 C CA . ARG A 1 93 ? 22.859 -34.635 -38.317 1.00 48.81 93 ARG A CA 1
ATOM 759 C C . ARG A 1 93 ? 21.833 -34.652 -39.443 1.00 48.81 93 ARG A C 1
ATOM 761 O O . ARG A 1 93 ? 20.649 -34.836 -39.203 1.00 48.81 93 ARG A O 1
ATOM 768 N N . GLY A 1 94 ? 22.301 -34.454 -40.676 1.00 42.31 94 GLY A N 1
ATOM 769 C CA . GLY A 1 94 ? 21.415 -34.547 -41.840 1.00 42.31 94 GLY A CA 1
ATOM 770 C C . GLY A 1 94 ? 22.019 -34.354 -43.230 1.00 42.31 94 GLY A C 1
ATOM 771 O O . GLY A 1 94 ? 21.309 -34.570 -44.202 1.00 42.31 94 GLY A O 1
ATOM 772 N N . LEU A 1 95 ? 23.300 -34.000 -43.387 1.00 43.00 95 LEU A N 1
ATOM 773 C CA . LEU A 1 95 ? 23.904 -33.843 -44.719 1.00 43.00 95 LEU A CA 1
ATOM 774 C C . LEU A 1 95 ? 24.638 -35.116 -45.153 1.00 43.00 95 LEU A C 1
ATOM 776 O O . LEU A 1 95 ? 25.865 -35.183 -45.153 1.00 43.00 95 LEU A O 1
ATOM 780 N N . THR A 1 96 ? 23.870 -36.122 -45.571 1.00 48.56 96 THR A N 1
ATOM 781 C CA . THR A 1 96 ? 24.336 -37.016 -46.637 1.00 48.56 96 THR A CA 1
ATOM 782 C C . THR A 1 96 ? 23.731 -36.546 -47.958 1.00 48.56 96 THR A C 1
ATOM 784 O O . THR A 1 96 ? 22.554 -36.223 -48.036 1.00 48.56 96 THR A O 1
ATOM 787 N N . ALA A 1 97 ? 24.583 -36.524 -48.985 1.00 40.72 97 ALA A N 1
ATOM 788 C CA . ALA A 1 97 ? 24.294 -36.291 -50.401 1.00 40.72 97 ALA A CA 1
ATOM 789 C C . ALA A 1 97 ? 24.118 -34.835 -50.901 1.00 40.72 97 ALA A C 1
ATOM 791 O O . ALA A 1 97 ? 23.092 -34.192 -50.736 1.00 40.72 97 ALA A O 1
ATOM 792 N N . GLY A 1 98 ? 25.093 -34.405 -51.717 1.00 39.03 98 GLY A N 1
ATOM 793 C CA . GLY A 1 98 ? 24.757 -33.865 -53.042 1.00 39.03 98 GLY A CA 1
ATOM 794 C C . GLY A 1 98 ? 25.065 -32.391 -53.329 1.00 39.03 98 GLY A C 1
ATOM 795 O O . GLY A 1 98 ? 24.192 -31.548 -53.256 1.00 39.03 98 GLY A O 1
ATOM 796 N N . ARG A 1 99 ? 26.304 -32.124 -53.770 1.00 46.91 99 ARG A N 1
ATOM 797 C CA . ARG A 1 99 ? 26.739 -31.158 -54.814 1.00 46.91 99 ARG A CA 1
ATOM 798 C C . ARG A 1 99 ? 25.866 -29.915 -55.142 1.00 46.91 99 ARG A C 1
ATOM 800 O O . ARG A 1 99 ? 24.760 -30.070 -55.642 1.00 46.91 99 ARG A O 1
ATOM 807 N N . ARG A 1 100 ? 26.568 -28.756 -55.193 1.00 42.62 100 ARG A N 1
ATOM 808 C CA . ARG A 1 100 ? 26.276 -27.412 -55.796 1.00 42.62 100 ARG A CA 1
ATOM 809 C C . ARG A 1 100 ? 25.756 -26.374 -54.783 1.00 42.62 100 ARG A C 1
ATOM 811 O O . ARG A 1 100 ? 24.823 -26.663 -54.066 1.00 42.62 100 ARG A O 1
ATOM 818 N N . CYS A 1 101 ? 26.295 -25.161 -54.609 1.00 36.41 101 CYS A N 1
ATOM 819 C CA . CYS A 1 101 ? 27.218 -24.323 -55.381 1.00 36.41 101 CYS A CA 1
ATOM 820 C C . CYS A 1 101 ? 28.133 -23.513 -54.431 1.00 36.41 101 CYS A C 1
ATOM 822 O O . CYS A 1 101 ? 27.653 -22.738 -53.608 1.00 36.41 101 CYS A O 1
ATOM 824 N N . ARG A 1 102 ? 29.462 -23.610 -54.595 1.00 44.12 102 ARG A N 1
ATOM 825 C CA . ARG A 1 102 ? 30.416 -22.589 -54.118 1.00 44.12 102 ARG A CA 1
ATOM 826 C C . ARG A 1 102 ? 30.493 -21.476 -55.163 1.00 44.12 102 ARG A C 1
ATOM 828 O O . ARG A 1 102 ? 31.368 -21.505 -56.016 1.00 44.12 102 ARG A O 1
ATOM 835 N N . ALA A 1 103 ? 29.600 -20.497 -55.103 1.00 45.88 103 ALA A N 1
ATOM 836 C CA . ALA A 1 103 ? 29.761 -19.239 -55.833 1.00 45.88 103 ALA A CA 1
ATOM 837 C C . ALA A 1 103 ? 28.941 -18.156 -55.123 1.00 45.88 103 ALA A C 1
ATOM 839 O O . ALA A 1 103 ? 27.733 -18.082 -55.287 1.00 45.88 103 ALA A O 1
ATOM 840 N N . GLY A 1 104 ? 29.582 -17.351 -54.274 1.00 43.88 104 GLY A N 1
ATOM 841 C CA . GLY A 1 104 ? 28.893 -16.239 -53.602 1.00 43.88 104 GLY A CA 1
ATOM 842 C C . GLY A 1 104 ? 29.701 -15.524 -52.520 1.00 43.88 104 GLY A C 1
ATOM 843 O O . GLY A 1 104 ? 29.497 -14.342 -52.280 1.00 43.88 104 GLY A O 1
ATOM 844 N N . TRP A 1 105 ? 30.696 -16.184 -51.923 1.00 42.34 105 TRP A N 1
ATOM 845 C CA . TRP A 1 105 ? 31.473 -15.614 -50.808 1.00 42.34 105 TRP A CA 1
ATOM 846 C C . TRP A 1 105 ? 32.807 -14.948 -51.206 1.00 42.34 105 TRP A C 1
ATOM 848 O O . TRP A 1 105 ? 33.604 -14.585 -50.345 1.00 42.34 105 TRP A O 1
ATOM 858 N N . ARG A 1 106 ? 33.062 -14.734 -52.508 1.00 40.34 106 ARG A N 1
ATOM 859 C CA . ARG A 1 106 ? 34.285 -14.077 -53.032 1.00 40.34 106 ARG A CA 1
ATOM 860 C C . ARG A 1 106 ? 34.025 -12.797 -53.845 1.00 40.34 106 ARG A C 1
ATOM 862 O O . ARG A 1 106 ? 34.763 -12.510 -54.777 1.00 40.34 106 ARG A O 1
ATOM 869 N N . SER A 1 107 ? 33.027 -11.986 -53.489 1.00 41.41 107 SER A N 1
ATOM 870 C CA . SER A 1 107 ? 32.793 -10.685 -54.160 1.00 41.41 107 SER A CA 1
ATOM 871 C C . SER A 1 107 ? 32.622 -9.474 -53.227 1.00 41.41 107 SER A C 1
ATOM 873 O O . SER A 1 107 ? 32.494 -8.352 -53.710 1.00 41.41 107 SER A O 1
ATOM 875 N N . ARG A 1 108 ? 32.734 -9.641 -51.897 1.00 46.34 108 ARG A N 1
ATOM 876 C CA . ARG A 1 108 ? 32.641 -8.541 -50.903 1.00 46.34 108 ARG A CA 1
ATOM 877 C C . ARG A 1 108 ? 33.937 -8.214 -50.139 1.00 46.34 108 ARG A C 1
ATOM 879 O O . ARG A 1 108 ? 33.891 -7.561 -49.107 1.00 46.34 108 ARG A O 1
ATOM 886 N N . ARG A 1 109 ? 35.107 -8.623 -50.651 1.00 45.47 109 ARG A N 1
ATOM 887 C CA . ARG A 1 109 ? 36.442 -8.223 -50.130 1.00 45.47 109 ARG A CA 1
ATOM 888 C C . ARG A 1 109 ? 37.395 -7.650 -51.196 1.00 45.47 109 ARG A C 1
ATOM 890 O O . ARG A 1 109 ? 38.603 -7.642 -51.000 1.00 45.47 109 ARG A O 1
ATOM 897 N N . ARG A 1 110 ? 36.866 -7.160 -52.326 1.00 43.69 110 ARG A N 1
ATOM 898 C CA . ARG A 1 110 ? 37.648 -6.490 -53.392 1.00 43.69 110 ARG A CA 1
ATOM 899 C C . ARG A 1 110 ? 37.151 -5.085 -53.779 1.00 43.69 110 ARG A C 1
ATOM 901 O O . ARG A 1 110 ? 37.596 -4.553 -54.779 1.00 43.69 110 ARG A O 1
ATOM 908 N N . ARG A 1 111 ? 36.276 -4.454 -52.982 1.00 46.06 111 ARG A N 1
ATOM 909 C CA . ARG A 1 111 ? 35.858 -3.039 -53.148 1.00 46.06 111 ARG A CA 1
ATOM 910 C C . ARG A 1 111 ? 36.155 -2.195 -51.901 1.00 46.06 111 ARG A C 1
ATOM 912 O O . ARG A 1 111 ? 35.296 -1.473 -51.415 1.00 46.06 111 ARG A O 1
ATOM 919 N N . ALA A 1 112 ? 37.350 -2.351 -51.339 1.00 45.97 112 ALA A N 1
ATOM 920 C CA . ALA A 1 112 ? 37.848 -1.529 -50.228 1.00 45.97 112 ALA A CA 1
ATOM 921 C C . ALA A 1 112 ? 39.335 -1.154 -50.412 1.00 45.97 112 ALA A C 1
ATOM 923 O O . ALA A 1 112 ? 40.048 -0.941 -49.439 1.00 45.97 112 ALA A O 1
ATOM 924 N N . ARG A 1 113 ? 39.818 -1.130 -51.665 1.00 47.91 113 ARG A N 1
ATOM 925 C CA . ARG A 1 113 ? 41.186 -0.723 -52.046 1.00 47.91 113 ARG A CA 1
ATOM 926 C C . ARG A 1 113 ? 41.236 0.109 -53.343 1.00 47.91 113 ARG A C 1
ATOM 928 O O . ARG A 1 113 ? 42.257 0.128 -54.008 1.00 47.91 113 ARG A O 1
ATOM 935 N N . GLU A 1 114 ? 40.143 0.790 -53.695 1.00 43.97 114 GLU A N 1
ATOM 936 C CA . GLU A 1 114 ? 40.064 1.689 -54.870 1.00 43.97 114 GLU A CA 1
ATOM 937 C C . GLU A 1 114 ? 39.312 2.992 -54.544 1.00 43.97 114 GLU A C 1
ATOM 939 O O . GLU A 1 114 ? 38.493 3.483 -55.314 1.00 43.97 114 GLU A O 1
ATOM 944 N N . ARG A 1 115 ? 39.563 3.548 -53.357 1.00 43.78 115 ARG A N 1
ATOM 945 C CA . ARG A 1 115 ? 39.333 4.971 -53.077 1.00 43.78 115 ARG A CA 1
ATOM 946 C C . ARG A 1 115 ? 40.565 5.474 -52.340 1.00 43.78 115 ARG A C 1
ATOM 948 O O . ARG A 1 115 ? 40.655 5.361 -51.120 1.00 43.78 115 ARG A O 1
ATOM 955 N N . CYS A 1 116 ? 41.558 5.829 -53.148 1.00 41.94 116 CYS A N 1
ATOM 956 C CA . CYS A 1 116 ? 42.418 6.958 -52.843 1.00 41.94 116 CYS A CA 1
ATOM 957 C C . CYS A 1 116 ? 41.559 8.230 -52.877 1.00 41.94 116 CYS A C 1
ATOM 959 O O . CYS A 1 116 ? 40.530 8.203 -53.599 1.00 41.94 116 CYS A O 1
#

InterPro domains:
  IPR001584 Integrase, catalytic core [PF13683] (7-62)
  IPR012337 Ribonuclease H-like superfamily [SSF53098] (2-64)
  IPR050900 Transposase IS3/IS150/IS904 [PTHR46889] (1-69)

Sequence (116 aa):
MGRVSCALDNAAAEAFNSTLKVEYVHRHRFRTRAEARLKIATWIADFYNTTRRHSANDDLPPITFERHMIEKRQASSVLLRTAVAWNPFHDFRGLTAGRRCRAGWRSRRRRARERC

Foldseek 3Di:
DDDDDPPVVVVVVVVVVVCCCVPPVVVDDDPDPVRVVVVSVCCCVVPQQQPQFDVVQVGDHNVVSVVVVVVVVVVVVVVVVVVVVPPPPPPDPDDDDDDDDPDDPPPPPPPPPPDD